Protein AF-A0A8S3DFH3-F1 (afdb_monomer)

Mean predicted aligned error: 3.7 Å

pLDDT: mean 92.79, std 4.84, range [66.94, 97.25]

Foldseek 3Di:
DVVVVVVCVVCVVVLVLLVQLVQQDPVVLWTQDPVRDTDHLVCCCPPNVPPCSNVSSVVSVVVVVVVDDPVRSVVSD

Radius of gyration: 13.6 Å; Cα contacts (8 Å, |Δi|>4): 65; chains: 1; bounding box: 26×33×36 Å

Solvent-accessible surface area (backbone atoms only — not comparable to full-atom values): 4450 Å² total; per-residue (Å²): 111,71,66,59,56,52,51,44,71,69,46,48,63,58,40,52,50,52,60,41,30,75,34,45,41,83,92,79,60,32,32,44,45,100,87,67,52,74,41,41,54,66,51,27,31,75,77,64,57,34,88,50,15,56,61,52,46,52,46,22,64,56,54,54,74,66,69,67,50,73,70,60,50,57,77,76,94

Sequence (77 aa):
IQERAHLLKLGVHGVALLRLAFRYEPEDDKLYLSNGTSVDEHTLRTQGFGCYGHTFFQFCRIFNRLELTVEEFVLLC

Nearest PDB structures (foldseek):
  6eu9-assembly1_C  TM=9.269E-01  e=4.371E-04  Platynereis dumerilii
  6eu9-assembly2_D-3  TM=9.261E-01  e=6.022E-04  Platynereis dumerilii
  2nxx-assembly4_H  TM=8.668E-01  e=6.447E-03  Tribolium castaneum
  4ozt-assembly1_E  TM=8.717E-01  e=7.329E-03  Pediculus humanus corporis
  2v7c-assembly2_B  TM=7.588E-01  e=3.861E-03  Homo sapiens

Secondary structure (DSSP, 8-state):
-HHHHHHHHHHHHHHHHHHHHTTEETTTTEEEPTTS-EE-HHHIIIIISGGGHHHHHHHHHHHHTT---HHHHHHT-

InterPro domains:
  IPR000536 Nuclear hormone receptor, ligand-binding domain [PS51843] (1-77)
  IPR035500 Nuclear hormone receptor-like domain superfamily [G3DSA:1.10.565.10] (1-77)
  IPR035500 Nuclear hormone receptor-like domain superfamily [SSF48508] (3-77)

Structure (mmCIF, N/CA/C/O backbone):
data_AF-A0A8S3DFH3-F1
#
_entry.id   AF-A0A8S3DFH3-F1
#
loop_
_atom_site.group_PDB
_atom_site.id
_atom_site.type_symbol
_atom_site.label_atom_id
_atom_site.label_alt_id
_atom_site.label_comp_id
_atom_site.label_asym_id
_atom_site.label_entity_id
_atom_site.label_seq_id
_atom_site.pdbx_PDB_ins_code
_atom_site.Cartn_x
_atom_site.Cartn_y
_atom_site.Cartn_z
_atom_site.occupancy
_atom_site.B_iso_or_equiv
_atom_site.auth_seq_id
_atom_site.auth_comp_id
_atom_site.auth_asym_id
_atom_site.auth_atom_id
_atom_site.pdbx_PDB_model_num
ATOM 1 N N . ILE A 1 1 ? 12.073 12.089 -23.526 1.00 66.94 1 ILE A N 1
ATOM 2 C CA . ILE A 1 1 ? 11.337 10.804 -23.341 1.00 66.94 1 ILE A CA 1
ATOM 3 C C . ILE A 1 1 ? 12.188 9.788 -22.572 1.00 66.94 1 ILE A C 1
ATOM 5 O O . ILE A 1 1 ? 11.708 9.255 -21.580 1.00 66.94 1 ILE A O 1
ATOM 9 N N . GLN A 1 2 ? 13.452 9.578 -22.955 1.00 79.31 2 GLN A N 1
ATOM 10 C CA . GLN A 1 2 ? 14.363 8.614 -22.318 1.00 79.31 2 GLN A CA 1
ATOM 11 C C . GLN A 1 2 ? 14.660 8.911 -20.831 1.00 79.31 2 GLN A C 1
ATOM 13 O O . GLN A 1 2 ? 14.597 8.003 -20.008 1.00 79.31 2 GLN A O 1
ATOM 18 N N . GLU A 1 3 ? 14.861 10.180 -20.461 1.00 85.06 3 GLU A N 1
ATOM 19 C CA . GLU A 1 3 ? 15.075 10.592 -19.059 1.00 85.06 3 GLU A CA 1
ATOM 20 C C . GLU A 1 3 ? 13.854 10.338 -18.162 1.00 85.06 3 GLU A C 1
ATOM 22 O O . GLU A 1 3 ? 13.990 9.822 -17.059 1.00 85.06 3 GLU A O 1
ATOM 27 N N . ARG A 1 4 ? 12.638 10.616 -18.651 1.00 84.88 4 ARG A N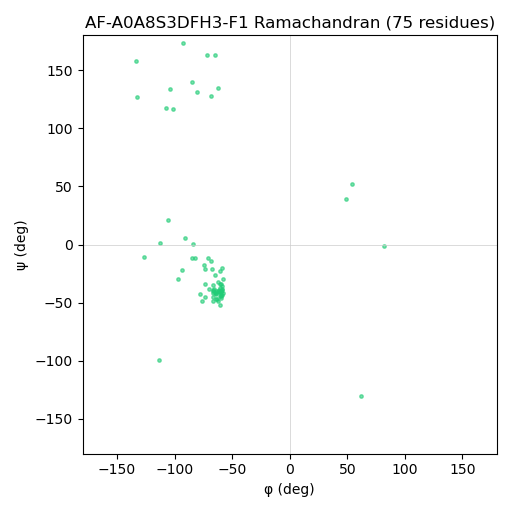 1
ATOM 28 C CA . ARG A 1 4 ? 11.395 10.371 -17.894 1.00 84.88 4 ARG A CA 1
ATOM 29 C C . ARG A 1 4 ? 11.174 8.882 -17.629 1.00 84.88 4 ARG A C 1
ATOM 31 O O . ARG A 1 4 ? 10.777 8.503 -16.535 1.00 84.88 4 ARG A O 1
ATOM 38 N N . ALA A 1 5 ? 11.469 8.036 -18.617 1.00 86.44 5 ALA A N 1
ATOM 39 C CA . ALA A 1 5 ? 11.408 6.587 -18.452 1.00 86.44 5 ALA A CA 1
ATOM 40 C C . ALA A 1 5 ? 12.468 6.075 -17.461 1.00 86.44 5 ALA A C 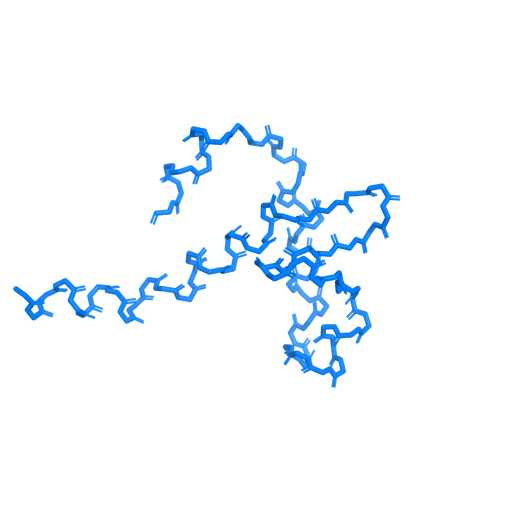1
ATOM 42 O O . ALA A 1 5 ? 12.209 5.133 -16.715 1.00 86.44 5 ALA A O 1
ATOM 43 N N . HIS A 1 6 ? 13.651 6.696 -17.439 1.00 87.25 6 HIS A N 1
ATOM 44 C CA . HIS A 1 6 ? 14.703 6.374 -16.480 1.00 87.25 6 HIS A CA 1
ATOM 45 C C . HIS A 1 6 ? 14.303 6.748 -15.046 1.00 87.25 6 HIS A C 1
AT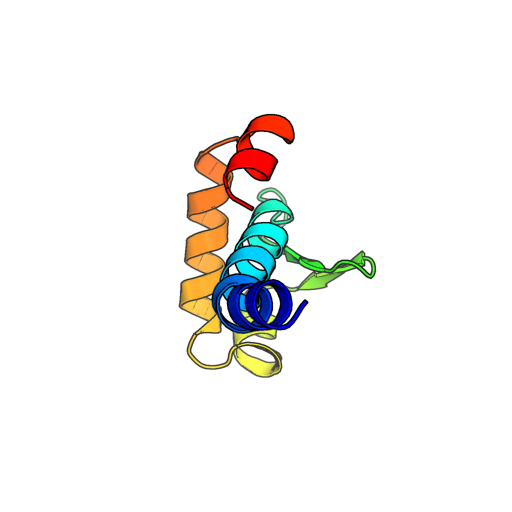OM 47 O O . HIS A 1 6 ? 14.367 5.898 -14.162 1.00 87.25 6 HIS A O 1
ATOM 53 N N . LEU A 1 7 ? 13.794 7.965 -14.834 1.00 86.00 7 LEU A N 1
ATOM 54 C CA . LEU A 1 7 ? 13.291 8.414 -13.532 1.00 86.00 7 LEU A CA 1
ATOM 55 C C . LEU A 1 7 ? 12.149 7.532 -13.022 1.00 86.00 7 LEU A C 1
ATOM 57 O O . LEU A 1 7 ? 12.141 7.155 -11.853 1.00 86.00 7 LEU A O 1
ATOM 61 N N . LEU A 1 8 ? 11.228 7.132 -13.904 1.00 87.62 8 LEU A N 1
ATOM 62 C CA . LEU A 1 8 ? 10.136 6.236 -13.531 1.00 87.62 8 LEU A CA 1
ATOM 63 C C . LEU A 1 8 ? 10.664 4.895 -13.010 1.00 87.62 8 LEU A C 1
ATOM 65 O O . LEU A 1 8 ? 10.206 4.429 -11.975 1.00 87.62 8 LEU A O 1
ATOM 69 N N . LYS A 1 9 ? 11.660 4.291 -13.668 1.00 87.69 9 LYS A N 1
ATOM 70 C CA . LYS A 1 9 ? 12.251 3.022 -13.206 1.00 87.69 9 LYS A CA 1
ATOM 71 C C . LYS A 1 9 ? 12.880 3.130 -11.817 1.00 87.69 9 LYS A C 1
ATOM 73 O O . LYS A 1 9 ? 12.831 2.162 -11.067 1.00 87.69 9 LYS A O 1
ATOM 78 N N . LEU A 1 10 ? 13.457 4.283 -11.486 1.00 86.88 10 LEU A N 1
ATOM 79 C CA . LEU A 1 10 ? 14.089 4.514 -10.188 1.00 86.88 10 LEU A CA 1
ATOM 80 C C . LEU A 1 10 ? 13.057 4.798 -9.085 1.00 86.88 10 LEU A C 1
ATOM 82 O O . LEU A 1 10 ? 13.176 4.262 -7.988 1.00 86.88 10 LEU A O 1
ATOM 86 N N . GLY A 1 11 ? 12.040 5.618 -9.370 1.00 86.88 11 GLY A N 1
ATOM 87 C CA . GLY A 1 11 ? 11.093 6.113 -8.363 1.00 86.88 11 GLY A CA 1
ATOM 88 C C . GLY A 1 11 ? 9.811 5.294 -8.192 1.00 86.88 11 GLY A C 1
ATOM 89 O O . GLY A 1 11 ? 9.189 5.354 -7.132 1.00 86.88 11 GLY A O 1
ATOM 90 N N . VAL A 1 12 ? 9.402 4.504 -9.195 1.00 90.94 12 VAL A N 1
ATOM 91 C CA . VAL A 1 12 ? 8.071 3.862 -9.211 1.00 90.94 12 VAL A CA 1
ATOM 92 C C . VAL A 1 12 ? 7.833 2.944 -8.016 1.00 90.94 12 VAL A C 1
ATOM 94 O O . VAL A 1 12 ? 6.720 2.901 -7.499 1.00 90.94 12 VAL A O 1
ATOM 97 N N . HIS A 1 13 ? 8.867 2.245 -7.541 1.00 88.88 13 HIS A N 1
ATOM 98 C CA . HIS A 1 13 ? 8.743 1.359 -6.386 1.00 88.88 13 HIS A CA 1
ATOM 99 C C . HIS A 1 13 ? 8.455 2.138 -5.099 1.00 88.88 13 HIS A C 1
ATOM 101 O O . HIS A 1 13 ? 7.546 1.764 -4.364 1.00 88.88 13 HIS A O 1
ATOM 107 N N . GLY A 1 14 ? 9.163 3.246 -4.855 1.00 91.06 14 GLY A N 1
ATOM 108 C CA . GLY A 1 14 ? 8.930 4.092 -3.682 1.00 91.06 14 GLY A CA 1
ATOM 109 C C . GLY A 1 14 ? 7.527 4.697 -3.687 1.00 91.06 14 GLY A C 1
ATOM 110 O O . GLY A 1 14 ? 6.784 4.549 -2.720 1.00 91.06 14 GLY A O 1
ATOM 111 N N . VAL A 1 15 ? 7.121 5.273 -4.822 1.00 93.31 15 VAL A N 1
ATOM 112 C CA . VAL A 1 15 ? 5.777 5.849 -4.992 1.00 93.31 15 VAL A CA 1
ATOM 113 C C . VAL A 1 15 ? 4.685 4.786 -4.829 1.00 93.31 15 VAL A C 1
ATOM 115 O O . VAL A 1 15 ? 3.651 5.043 -4.216 1.00 93.31 15 VAL A O 1
ATOM 118 N N . ALA A 1 16 ? 4.896 3.567 -5.335 1.00 92.00 16 ALA A N 1
ATOM 119 C CA . ALA A 1 16 ? 3.941 2.473 -5.166 1.00 92.00 16 ALA A CA 1
ATOM 120 C C . ALA A 1 16 ? 3.774 2.067 -3.693 1.00 92.00 16 ALA A C 1
ATOM 122 O O . ALA A 1 16 ? 2.645 1.853 -3.253 1.00 92.00 16 ALA A O 1
ATOM 123 N N . LEU A 1 17 ? 4.868 2.000 -2.928 1.00 93.50 17 LEU A N 1
ATOM 124 C CA . LEU A 1 17 ? 4.828 1.683 -1.498 1.00 93.50 17 LEU A CA 1
ATOM 125 C C . LEU A 1 17 ? 4.142 2.782 -0.686 1.00 93.50 17 LEU A C 1
ATOM 127 O O . LEU A 1 17 ? 3.317 2.467 0.166 1.00 93.50 17 LEU A O 1
ATOM 131 N N . LEU A 1 18 ? 4.408 4.054 -0.993 1.00 95.38 18 LEU A N 1
ATOM 132 C CA . LEU A 1 18 ? 3.719 5.191 -0.373 1.00 95.38 18 LEU A CA 1
ATOM 133 C C . LEU A 1 18 ? 2.210 5.146 -0.644 1.00 95.38 18 LEU A C 1
ATOM 135 O O . L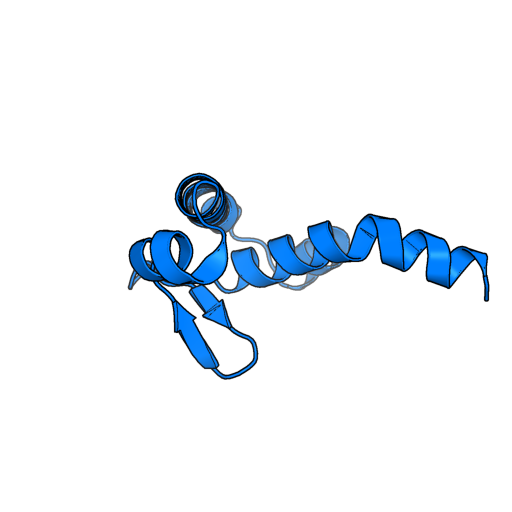EU A 1 18 ? 1.409 5.278 0.275 1.00 95.38 18 LEU A O 1
ATOM 139 N N . ARG A 1 19 ? 1.803 4.860 -1.888 1.00 94.31 19 ARG A N 1
ATOM 140 C CA . ARG A 1 19 ? 0.385 4.698 -2.264 1.00 94.31 19 ARG A CA 1
ATOM 141 C C . ARG A 1 19 ? -0.301 3.506 -1.619 1.00 94.31 19 ARG A C 1
ATOM 143 O O . ARG A 1 19 ? -1.527 3.500 -1.541 1.00 94.31 19 ARG A O 1
ATOM 150 N N . LEU A 1 20 ? 0.444 2.466 -1.262 1.00 94.06 20 LEU A N 1
ATOM 151 C CA . LEU A 1 20 ? -0.091 1.355 -0.483 1.00 94.06 20 LEU A CA 1
ATOM 152 C C . LEU A 1 20 ? -0.242 1.774 0.979 1.00 94.06 20 LEU A C 1
ATOM 154 O O . LEU A 1 20 ? -1.326 1.629 1.522 1.00 94.06 20 LEU A O 1
ATOM 158 N N . ALA A 1 21 ? 0.791 2.372 1.575 1.00 96.06 21 ALA A N 1
ATOM 159 C CA . ALA A 1 21 ? 0.760 2.830 2.962 1.00 96.06 21 ALA A CA 1
ATOM 160 C C . ALA A 1 21 ? -0.334 3.875 3.237 1.00 96.06 21 ALA A C 1
ATOM 162 O O . ALA A 1 21 ? -0.937 3.841 4.300 1.00 96.06 21 ALA A O 1
ATOM 163 N N . PHE A 1 22 ? -0.644 4.748 2.274 1.00 96.12 22 PHE A N 1
ATOM 164 C CA . PHE A 1 22 ? -1.752 5.710 2.373 1.00 96.12 22 PHE A CA 1
ATOM 165 C C . PHE A 1 22 ? -3.148 5.056 2.354 1.00 96.12 22 PHE A C 1
ATOM 167 O O . PHE A 1 22 ? -4.134 5.702 2.676 1.00 96.12 22 PHE A O 1
ATOM 174 N N . ARG A 1 23 ? -3.251 3.781 1.961 1.00 95.50 23 ARG A N 1
ATOM 175 C CA . ARG A 1 23 ? -4.497 2.989 1.943 1.00 95.50 23 ARG A CA 1
ATOM 176 C C . ARG A 1 23 ? -4.555 1.960 3.072 1.00 95.50 23 ARG A C 1
ATOM 178 O O . ARG A 1 23 ? -5.231 0.936 2.955 1.00 95.50 23 ARG A O 1
ATOM 185 N N . TYR A 1 24 ? -3.764 2.183 4.114 1.00 97.25 24 TYR A N 1
ATOM 186 C CA . TYR A 1 24 ? -3.826 1.413 5.342 1.00 97.25 24 TYR A CA 1
ATOM 187 C C . TYR A 1 24 ? -4.974 1.928 6.206 1.00 97.25 24 TYR A C 1
ATOM 189 O O . TYR A 1 24 ? -5.055 3.126 6.451 1.00 97.25 24 TYR A O 1
ATOM 197 N N . GLU A 1 25 ? -5.806 1.017 6.698 1.00 96.94 25 GLU A N 1
ATOM 198 C CA . GLU A 1 25 ? -6.904 1.326 7.604 1.00 96.94 25 GLU A CA 1
ATOM 199 C C . GLU A 1 25 ? -6.564 0.842 9.022 1.00 96.94 25 GLU A C 1
ATOM 201 O O . GLU A 1 25 ? -6.365 -0.358 9.249 1.00 96.94 25 GLU A O 1
ATOM 206 N N . PRO A 1 26 ? -6.460 1.755 10.006 1.00 96.00 26 PRO A N 1
ATOM 207 C CA . PRO A 1 26 ? -6.084 1.399 11.370 1.00 96.00 26 PRO A CA 1
ATOM 208 C C . PRO A 1 26 ? -7.190 0.675 12.146 1.00 96.00 26 PRO A C 1
ATOM 210 O O . PRO A 1 26 ? -6.877 0.022 13.138 1.00 96.00 26 PRO A O 1
ATOM 213 N N . GLU A 1 27 ? -8.458 0.796 11.736 1.00 96.31 27 GLU A N 1
ATOM 214 C CA . GLU A 1 27 ? -9.596 0.204 12.456 1.00 96.31 27 GLU A CA 1
ATOM 215 C C . GLU A 1 27 ? -9.619 -1.324 12.365 1.00 96.31 27 GLU A C 1
ATOM 217 O O . GLU A 1 27 ? -9.941 -2.001 13.343 1.00 96.31 27 GLU A O 1
ATOM 222 N N . ASP A 1 28 ? -9.260 -1.869 11.202 1.00 96.50 28 ASP A N 1
ATOM 223 C CA . ASP A 1 28 ? -9.223 -3.307 10.947 1.00 96.50 28 ASP A CA 1
ATOM 224 C C . ASP A 1 28 ? -7.804 -3.857 10.730 1.00 96.50 28 ASP A C 1
ATOM 226 O O . ASP A 1 28 ? -7.656 -5.066 10.539 1.00 96.50 28 ASP A O 1
ATOM 230 N N . ASP A 1 29 ? -6.780 -2.997 10.829 1.00 96.88 29 ASP A N 1
ATOM 231 C CA . ASP A 1 29 ? -5.355 -3.310 10.654 1.00 96.88 29 ASP A CA 1
ATOM 232 C C . ASP A 1 29 ? -5.095 -3.994 9.301 1.00 96.88 29 ASP A C 1
ATOM 234 O O . ASP A 1 29 ? -4.495 -5.071 9.226 1.00 96.88 29 ASP A O 1
ATOM 238 N N . LYS A 1 30 ? -5.580 -3.378 8.210 1.00 97.12 30 LYS A N 1
ATOM 239 C CA . LYS A 1 30 ? -5.457 -3.893 6.833 1.00 97.12 30 LYS A CA 1
ATOM 240 C C . LYS A 1 30 ? -5.007 -2.846 5.825 1.00 97.12 30 LYS A C 1
ATOM 242 O O . LYS A 1 30 ? -5.186 -1.648 5.988 1.00 97.12 30 LYS A O 1
ATOM 247 N N . LEU A 1 31 ? -4.446 -3.334 4.722 1.00 95.62 31 LEU A N 1
ATOM 248 C CA . LEU A 1 31 ? -4.131 -2.559 3.526 1.00 95.62 31 LEU A CA 1
ATOM 249 C C . LEU A 1 31 ? -5.144 -2.838 2.421 1.00 95.62 31 LEU A C 1
ATOM 251 O O . LEU A 1 31 ? -5.392 -3.998 2.093 1.00 95.62 31 LEU A O 1
ATOM 255 N N . TYR A 1 32 ? -5.649 -1.791 1.777 1.00 95.06 32 TYR A N 1
ATOM 256 C CA . TYR A 1 32 ? -6.554 -1.923 0.639 1.00 95.06 32 TYR A CA 1
ATOM 257 C C . TYR A 1 32 ? -5.816 -1.694 -0.684 1.00 95.06 32 TYR A C 1
ATOM 259 O O . TYR A 1 32 ? -5.285 -0.620 -0.977 1.00 95.06 32 TYR A O 1
ATOM 267 N N . LEU A 1 33 ? -5.774 -2.734 -1.516 1.00 92.25 33 LEU A N 1
ATOM 268 C CA . LEU A 1 33 ? -5.195 -2.669 -2.855 1.00 92.25 33 LEU A CA 1
ATOM 269 C C . LEU A 1 33 ? -6.095 -1.862 -3.805 1.00 92.25 33 LEU A C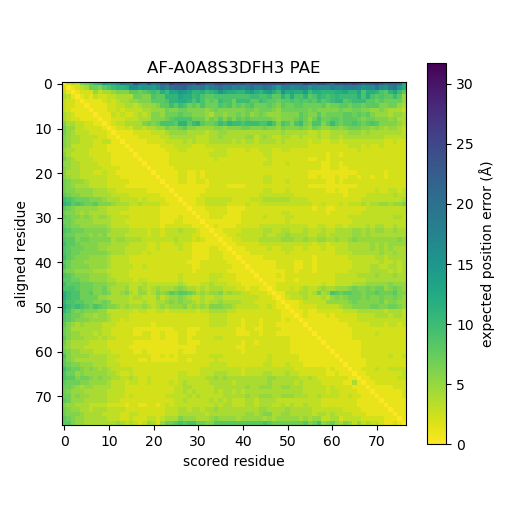 1
ATOM 271 O O . LEU A 1 33 ? -7.286 -1.677 -3.570 1.00 92.25 33 LEU A O 1
ATOM 275 N N . SER A 1 34 ? -5.548 -1.418 -4.943 1.00 89.81 34 SER A N 1
ATOM 276 C CA . SER A 1 34 ? -6.302 -0.628 -5.938 1.00 89.81 34 SER A CA 1
ATOM 277 C C . SER A 1 34 ? -7.541 -1.331 -6.508 1.00 89.81 34 SER A C 1
ATOM 279 O O . SER A 1 34 ? -8.408 -0.665 -7.059 1.00 89.81 34 SER A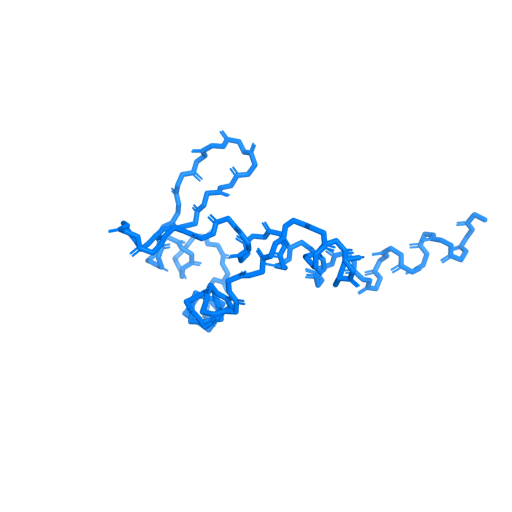 O 1
ATOM 281 N N . ASN A 1 35 ? -7.613 -2.658 -6.413 1.00 91.75 35 ASN A N 1
ATOM 282 C CA . ASN A 1 35 ? -8.763 -3.459 -6.835 1.00 91.75 35 ASN A CA 1
ATOM 283 C C . ASN A 1 35 ? -9.790 -3.687 -5.703 1.00 91.75 35 ASN A C 1
ATOM 285 O O . ASN A 1 35 ? -10.715 -4.473 -5.884 1.00 91.75 35 ASN A O 1
ATOM 289 N N . GLY A 1 36 ? -9.610 -3.060 -4.536 1.00 91.56 36 GLY A N 1
ATOM 290 C CA . GLY A 1 36 ? -10.472 -3.217 -3.364 1.00 91.56 36 GLY A CA 1
ATOM 291 C C . GLY A 1 36 ? -10.179 -4.455 -2.511 1.00 91.56 36 GLY A C 1
ATOM 292 O O . GLY A 1 36 ? -10.835 -4.654 -1.494 1.00 91.56 36 GLY A O 1
ATOM 293 N N . THR A 1 37 ? -9.206 -5.296 -2.879 1.00 94.56 37 THR A N 1
ATOM 294 C CA . THR A 1 37 ? -8.799 -6.434 -2.043 1.00 94.56 37 THR A CA 1
ATOM 295 C C . THR A 1 37 ? -8.110 -5.938 -0.773 1.00 94.56 37 THR A C 1
ATOM 297 O O . THR A 1 37 ? -7.144 -5.181 -0.855 1.00 94.56 37 THR A O 1
ATOM 300 N N . SER A 1 38 ? -8.576 -6.400 0.389 1.00 95.38 38 SER A N 1
ATOM 301 C CA . SER A 1 38 ? -7.928 -6.146 1.677 1.00 95.38 38 SER A CA 1
ATOM 302 C C . SER A 1 38 ? -6.823 -7.168 1.946 1.00 95.38 38 SER A C 1
ATOM 304 O O . SER A 1 38 ? -7.018 -8.360 1.701 1.00 95.38 38 SER A O 1
ATOM 306 N N . VAL A 1 39 ? -5.705 -6.725 2.506 1.00 95.19 39 VAL A N 1
ATOM 307 C CA . VAL A 1 39 ? -4.534 -7.553 2.798 1.00 95.19 39 VAL A CA 1
ATOM 308 C C . VAL A 1 39 ? -4.062 -7.272 4.219 1.00 95.19 39 VAL A C 1
ATOM 310 O O . VAL A 1 39 ? -3.818 -6.122 4.577 1.00 95.19 39 VAL A O 1
ATOM 313 N N . ASP A 1 40 ? -3.921 -8.323 5.020 1.00 95.94 40 ASP A N 1
ATOM 314 C CA . ASP A 1 40 ? -3.346 -8.247 6.363 1.00 95.94 40 ASP A CA 1
ATOM 315 C C . ASP A 1 40 ? -1.831 -8.525 6.355 1.00 95.94 40 ASP A C 1
ATOM 317 O O . ASP A 1 40 ? -1.229 -8.912 5.343 1.00 95.94 40 ASP A O 1
ATOM 321 N N . GLU A 1 41 ? -1.192 -8.340 7.512 1.00 95.69 41 GLU A N 1
ATOM 322 C CA . GLU A 1 41 ? 0.243 -8.578 7.671 1.00 95.69 41 GLU A CA 1
ATOM 323 C C . GLU A 1 41 ? 0.634 -10.028 7.326 1.00 95.69 41 GLU A C 1
ATOM 325 O O . GLU A 1 41 ? 1.681 -10.273 6.718 1.00 95.69 41 GLU A O 1
ATOM 330 N N . HIS A 1 42 ? -0.204 -11.005 7.688 1.00 95.75 42 HIS A N 1
ATOM 331 C CA . HIS A 1 42 ? 0.064 -12.418 7.427 1.00 95.75 42 HIS A CA 1
ATOM 332 C C . HIS A 1 42 ? 0.116 -12.711 5.925 1.00 95.75 42 HIS A C 1
ATOM 334 O O . HIS A 1 42 ? 1.061 -13.343 5.442 1.00 95.75 42 HIS A O 1
ATOM 340 N N . THR A 1 43 ? -0.857 -12.207 5.175 1.00 95.25 43 THR A N 1
ATOM 341 C CA . THR A 1 43 ? -0.951 -12.353 3.722 1.00 95.25 43 THR A CA 1
ATOM 342 C C . THR A 1 43 ? 0.227 -11.662 3.042 1.00 95.25 43 THR A C 1
ATOM 344 O O . THR A 1 43 ? 0.874 -12.248 2.174 1.00 95.25 43 THR A O 1
ATOM 347 N N . LEU A 1 44 ? 0.608 -10.463 3.494 1.00 93.19 44 LEU A N 1
ATOM 348 C CA . LEU A 1 44 ? 1.804 -9.777 2.996 1.00 93.19 44 LEU A CA 1
ATOM 349 C C . LEU A 1 44 ? 3.088 -10.571 3.222 1.00 93.19 44 LEU A C 1
ATOM 351 O O . LEU A 1 44 ? 3.940 -10.612 2.335 1.00 93.19 44 LEU A O 1
ATOM 355 N N . ARG A 1 45 ? 3.230 -11.218 4.379 1.00 95.25 45 ARG A N 1
ATOM 356 C CA . ARG A 1 45 ? 4.411 -12.024 4.712 1.00 95.25 45 ARG A CA 1
ATOM 357 C C . ARG A 1 45 ? 4.477 -13.349 3.963 1.00 95.25 45 ARG A C 1
ATOM 359 O O . ARG A 1 45 ? 5.571 -13.820 3.676 1.00 95.25 45 ARG A O 1
ATOM 366 N N . THR A 1 46 ? 3.335 -13.967 3.686 1.00 95.44 46 THR A N 1
ATOM 367 C CA . THR A 1 46 ?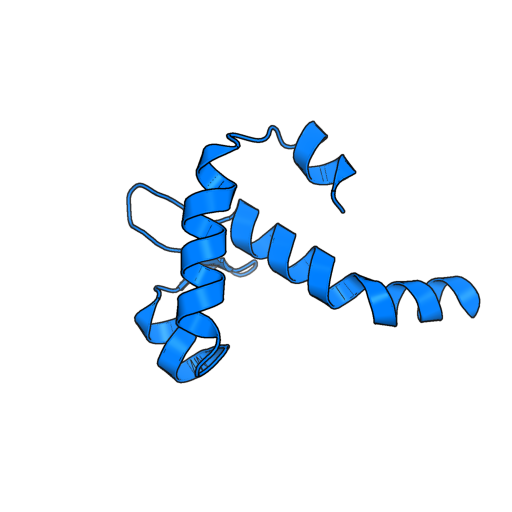 3.276 -15.323 3.116 1.00 95.44 46 THR A CA 1
ATOM 368 C C . THR A 1 46 ? 3.095 -15.341 1.602 1.00 95.44 46 THR A C 1
ATOM 370 O O . THR A 1 46 ? 3.584 -16.262 0.955 1.00 95.44 46 THR A O 1
ATOM 373 N N . GLN A 1 47 ? 2.433 -14.333 1.032 1.00 92.75 47 GLN A N 1
ATOM 374 C CA . GLN A 1 47 ? 2.034 -14.308 -0.382 1.00 92.75 47 GLN A CA 1
ATOM 375 C C . GLN A 1 47 ? 2.502 -13.055 -1.137 1.00 92.75 47 GLN A C 1
ATOM 377 O O . GLN A 1 47 ? 2.398 -13.011 -2.359 1.00 92.75 47 GLN A O 1
ATOM 382 N N . GLY A 1 48 ? 3.010 -12.037 -0.434 1.00 89.06 48 GLY A N 1
ATOM 383 C CA . GLY A 1 48 ? 3.445 -10.773 -1.031 1.00 89.06 48 GLY A CA 1
ATOM 384 C C . GLY A 1 48 ? 4.950 -10.538 -0.921 1.00 89.06 48 GLY A C 1
ATOM 385 O O . GLY A 1 48 ? 5.751 -11.038 -1.704 1.00 89.06 48 GLY A O 1
ATOM 386 N N . PHE A 1 49 ? 5.335 -9.734 0.065 1.00 89.50 49 PHE A N 1
ATOM 387 C CA . PHE A 1 49 ? 6.689 -9.212 0.262 1.00 89.50 49 PHE A CA 1
ATOM 388 C C . PHE A 1 49 ? 7.625 -10.179 1.002 1.00 89.50 49 PHE A C 1
ATOM 390 O O . PHE A 1 49 ? 8.785 -9.846 1.258 1.00 89.50 49 PHE A O 1
ATOM 397 N N . GLY A 1 50 ? 7.146 -11.366 1.380 1.00 92.00 50 GLY A N 1
ATOM 398 C CA . GLY A 1 50 ? 7.962 -12.358 2.072 1.00 92.00 50 GLY A CA 1
ATOM 399 C C . GLY A 1 50 ? 8.467 -11.838 3.421 1.00 92.00 50 GLY A C 1
ATOM 400 O O . GLY A 1 50 ? 7.718 -11.263 4.216 1.00 92.00 50 GLY A O 1
ATOM 401 N N . CYS A 1 51 ? 9.771 -11.984 3.668 1.00 90.25 51 CYS A N 1
ATOM 402 C CA . CYS A 1 51 ? 10.414 -11.516 4.900 1.00 90.25 51 CYS A CA 1
ATOM 403 C C . CYS A 1 51 ? 10.296 -9.997 5.125 1.00 90.25 51 CYS A C 1
ATOM 405 O O . CYS A 1 51 ? 10.328 -9.559 6.274 1.00 90.25 51 CYS A O 1
ATOM 407 N N . TYR A 1 52 ? 10.088 -9.203 4.070 1.00 93.00 52 TYR A N 1
ATOM 408 C CA . TYR A 1 52 ? 9.889 -7.754 4.176 1.00 93.00 52 TYR A CA 1
ATOM 409 C C . TYR A 1 52 ? 8.451 -7.360 4.524 1.00 93.00 52 TYR A C 1
ATOM 411 O O . TYR A 1 52 ? 8.211 -6.203 4.868 1.00 93.00 52 TYR A O 1
ATOM 419 N N . GLY A 1 53 ? 7.497 -8.298 4.467 1.00 94.94 53 GLY A N 1
ATOM 420 C CA . GLY A 1 53 ? 6.082 -8.020 4.721 1.00 94.94 53 GLY A CA 1
ATOM 421 C C . GLY A 1 53 ? 5.839 -7.416 6.102 1.00 94.94 53 GLY A C 1
ATOM 422 O O . GLY A 1 53 ? 5.119 -6.430 6.207 1.00 94.94 53 GLY A O 1
ATOM 423 N N . HIS A 1 54 ? 6.515 -7.931 7.137 1.00 94.75 54 HIS A N 1
ATOM 424 C CA . HIS A 1 54 ? 6.433 -7.371 8.489 1.00 94.75 54 HIS A CA 1
ATOM 425 C C . HIS A 1 54 ? 6.913 -5.914 8.523 1.00 94.75 54 HIS A C 1
ATOM 427 O O . HIS A 1 54 ? 6.192 -5.031 8.978 1.00 94.75 54 HIS A O 1
ATOM 433 N N . THR A 1 55 ? 8.108 -5.647 7.990 1.00 96.19 55 THR A N 1
ATOM 434 C CA . THR A 1 55 ? 8.710 -4.307 7.981 1.00 96.19 55 THR A CA 1
ATOM 435 C C . THR A 1 55 ? 7.842 -3.297 7.236 1.00 96.19 55 THR A C 1
ATOM 437 O O . THR A 1 55 ? 7.634 -2.188 7.723 1.00 96.19 55 THR A O 1
ATOM 440 N N . PHE A 1 56 ? 7.299 -3.675 6.077 1.00 96.19 56 PHE A N 1
ATOM 441 C CA . PHE A 1 56 ? 6.418 -2.793 5.317 1.00 96.19 56 PHE A CA 1
ATOM 442 C C . PHE A 1 56 ? 5.099 -2.520 6.051 1.00 96.19 56 PHE A C 1
ATOM 444 O O . PHE A 1 56 ? 4.634 -1.384 6.082 1.00 96.19 56 PHE A O 1
ATOM 451 N N . PHE A 1 57 ? 4.518 -3.525 6.704 1.00 96.75 57 PHE A N 1
ATOM 452 C CA . PHE A 1 57 ? 3.286 -3.327 7.465 1.00 96.75 57 PHE A CA 1
ATOM 453 C C . PHE A 1 57 ? 3.496 -2.419 8.685 1.00 96.75 57 PHE A C 1
ATOM 455 O O . PHE A 1 57 ? 2.687 -1.533 8.948 1.00 96.75 57 PHE A O 1
ATOM 462 N N . GLN A 1 58 ? 4.632 -2.555 9.382 1.00 96.62 58 GLN A N 1
ATOM 463 C CA . GLN A 1 58 ? 5.030 -1.615 10.438 1.00 96.62 58 GLN A CA 1
ATOM 464 C C . GLN A 1 58 ? 5.191 -0.190 9.903 1.00 96.62 58 GLN A C 1
ATOM 466 O O . GLN A 1 58 ? 4.744 0.761 10.543 1.00 96.62 58 GLN A O 1
ATOM 471 N N . PHE A 1 59 ? 5.783 -0.037 8.715 1.00 96.81 59 PHE A 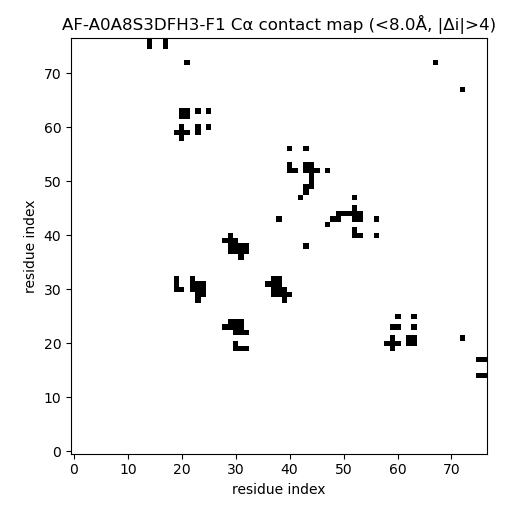N 1
ATOM 472 C CA . PHE A 1 59 ? 5.856 1.260 8.051 1.00 96.81 59 PHE A CA 1
ATOM 473 C C . PHE A 1 59 ? 4.460 1.845 7.810 1.00 96.81 59 PHE A C 1
ATOM 475 O O . PHE A 1 59 ? 4.258 3.008 8.130 1.00 96.81 59 PHE A O 1
ATOM 482 N N . CYS A 1 60 ? 3.486 1.057 7.348 1.00 97.06 60 CYS A N 1
ATOM 483 C CA . CYS A 1 60 ? 2.110 1.526 7.139 1.00 97.06 60 CYS A CA 1
ATOM 484 C C . CYS A 1 60 ? 1.467 2.034 8.439 1.00 97.06 60 CYS A C 1
ATOM 486 O O . CYS A 1 60 ? 0.936 3.142 8.475 1.00 97.06 60 CYS A O 1
ATOM 488 N N . ARG A 1 61 ? 1.613 1.280 9.538 1.00 96.88 61 ARG A N 1
ATOM 489 C CA . ARG A 1 61 ? 1.125 1.679 10.870 1.00 96.88 61 ARG A CA 1
ATOM 490 C C . ARG A 1 61 ? 1.739 2.994 11.358 1.00 96.88 61 ARG A C 1
ATOM 492 O O . ARG A 1 61 ? 1.054 3.790 11.994 1.00 96.88 61 ARG A O 1
ATOM 499 N N . ILE A 1 62 ? 3.030 3.216 11.101 1.00 96.75 62 ILE A N 1
ATOM 500 C CA . ILE A 1 62 ? 3.732 4.459 11.463 1.00 96.75 62 ILE A CA 1
ATOM 501 C C . ILE A 1 62 ? 3.305 5.602 10.541 1.00 96.75 62 ILE A C 1
ATOM 503 O O . ILE A 1 62 ? 3.014 6.692 11.023 1.00 96.75 62 ILE A O 1
ATOM 507 N N . PHE A 1 63 ? 3.246 5.346 9.237 1.00 97.00 63 PHE A N 1
ATOM 508 C CA . PHE A 1 63 ? 2.891 6.320 8.212 1.00 97.00 63 PHE A CA 1
ATOM 509 C C . PHE A 1 63 ? 1.486 6.883 8.430 1.00 97.00 63 PHE A C 1
ATOM 511 O O . PHE A 1 63 ? 1.298 8.089 8.338 1.00 97.00 63 PHE A O 1
ATOM 518 N N . ASN A 1 64 ? 0.528 6.043 8.828 1.00 96.19 64 ASN A N 1
ATOM 519 C CA . ASN A 1 64 ? -0.831 6.475 9.151 1.00 96.19 64 ASN A CA 1
ATOM 520 C C . ASN A 1 64 ? -0.888 7.530 10.270 1.00 96.19 64 ASN A C 1
ATOM 522 O O . ASN A 1 64 ? -1.762 8.387 10.267 1.00 96.19 64 ASN A O 1
ATOM 526 N N . ARG A 1 65 ? 0.067 7.517 11.211 1.00 96.19 65 ARG A N 1
ATOM 527 C CA . ARG A 1 65 ? 0.133 8.501 12.311 1.00 96.19 65 ARG A CA 1
ATOM 528 C C . ARG A 1 65 ? 0.530 9.900 11.852 1.00 96.19 65 ARG A C 1
ATOM 530 O O . ARG A 1 65 ? 0.483 10.824 12.653 1.00 96.19 65 ARG A O 1
ATOM 537 N N . LEU A 1 66 ? 0.988 10.040 10.609 1.00 94.62 66 LEU A N 1
ATOM 538 C CA . LEU A 1 66 ? 1.253 11.345 10.017 1.00 94.62 66 LEU A CA 1
ATOM 539 C C . LEU A 1 66 ? -0.045 12.071 9.650 1.00 94.62 66 LEU A C 1
ATOM 541 O O . LEU A 1 66 ? 0.017 13.275 9.443 1.00 94.62 66 LEU A O 1
ATOM 545 N N . GLU A 1 67 ? -1.175 11.350 9.562 1.00 94.00 67 GLU A N 1
ATOM 546 C CA . GLU A 1 67 ? -2.505 11.903 9.259 1.00 94.00 67 GLU A CA 1
ATOM 547 C C . GLU A 1 67 ? -2.491 12.838 8.037 1.00 94.00 67 GLU A C 1
ATOM 549 O O . GLU A 1 67 ? -3.133 13.885 8.018 1.00 94.00 67 GLU A O 1
ATOM 554 N N . LEU A 1 68 ? -1.715 12.454 7.015 1.00 94.25 68 LEU A N 1
ATOM 555 C CA . LEU A 1 68 ? -1.501 13.282 5.834 1.00 94.25 68 LEU A CA 1
ATOM 556 C C . LEU A 1 68 ? -2.814 13.510 5.091 1.00 94.25 68 LEU A C 1
ATOM 558 O O . LEU A 1 68 ? -3.551 12.572 4.776 1.00 94.25 68 LEU A O 1
ATOM 562 N N . THR A 1 69 ? -3.043 14.758 4.712 1.00 95.50 69 THR A N 1
ATOM 563 C CA . THR A 1 69 ? -4.040 15.099 3.699 1.00 95.50 69 THR A CA 1
ATOM 564 C C . THR A 1 69 ? -3.650 14.522 2.336 1.00 95.50 69 THR A C 1
ATOM 566 O O . THR A 1 69 ? 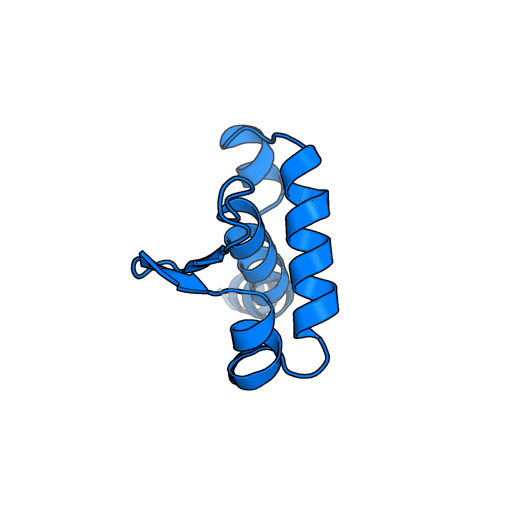-2.496 14.157 2.081 1.00 95.50 69 THR A O 1
ATOM 569 N N . VAL A 1 70 ? -4.614 14.454 1.414 1.00 93.75 70 VAL A N 1
ATOM 570 C CA . VAL A 1 70 ? -4.347 14.006 0.038 1.00 93.75 70 VAL A CA 1
ATOM 571 C C . VAL A 1 70 ? -3.334 14.935 -0.637 1.00 93.75 70 VAL A C 1
ATOM 573 O O . VAL A 1 70 ? -2.457 14.470 -1.363 1.00 93.75 70 VAL A O 1
ATOM 576 N N . GLU A 1 71 ? -3.414 16.236 -0.374 1.00 96.00 71 GLU A N 1
ATOM 577 C CA . GLU A 1 71 ? -2.509 17.253 -0.898 1.00 96.00 71 GLU A CA 1
ATOM 578 C C . GLU A 1 71 ? -1.068 17.040 -0.416 1.00 96.00 71 GLU A C 1
ATOM 580 O O . GLU A 1 71 ? -0.141 17.041 -1.228 1.00 96.00 71 GLU A O 1
ATOM 585 N N . GLU A 1 72 ? -0.869 16.801 0.882 1.00 95.25 72 GLU A N 1
ATOM 586 C CA . GLU A 1 72 ? 0.454 16.517 1.451 1.00 95.25 72 GLU A CA 1
ATOM 587 C C . GLU A 1 72 ? 1.013 15.188 0.942 1.00 95.25 72 GLU A C 1
ATOM 589 O O . GLU A 1 72 ? 2.200 15.086 0.630 1.00 95.25 72 GLU A O 1
ATOM 594 N N . PHE A 1 73 ? 0.157 14.177 0.788 1.00 94.19 73 PHE A N 1
ATOM 595 C CA . PHE A 1 73 ? 0.543 12.892 0.221 1.00 94.19 73 PHE A CA 1
ATOM 596 C C . PHE A 1 73 ? 1.030 13.013 -1.231 1.00 94.19 73 PHE A C 1
ATOM 598 O O . PHE A 1 73 ? 2.019 12.380 -1.611 1.00 94.19 73 PHE A O 1
ATOM 605 N N . VAL A 1 74 ? 0.373 13.845 -2.046 1.00 92.62 74 VAL A N 1
ATOM 606 C CA . VAL A 1 74 ? 0.773 14.083 -3.442 1.00 92.62 74 VAL A CA 1
ATOM 607 C C . VAL A 1 74 ? 2.164 14.710 -3.531 1.00 92.62 74 VAL A C 1
ATOM 609 O O . VAL A 1 74 ? 2.895 14.381 -4.457 1.00 92.62 74 VAL A O 1
ATOM 612 N N . LEU A 1 75 ? 2.576 15.542 -2.568 1.00 93.25 75 LEU A N 1
ATOM 613 C CA . LEU A 1 75 ? 3.925 16.127 -2.541 1.00 93.25 75 LEU A CA 1
ATOM 614 C C . LEU A 1 75 ? 5.038 15.095 -2.293 1.00 93.25 75 LEU A C 1
ATOM 616 O O . LEU A 1 75 ? 6.194 15.357 -2.621 1.00 93.25 75 LEU A O 1
ATOM 620 N N . LEU A 1 76 ? 4.706 13.934 -1.722 1.00 87.25 76 LEU A N 1
ATOM 621 C CA . LEU A 1 76 ? 5.649 12.833 -1.501 1.00 87.25 76 LEU A CA 1
ATOM 622 C C . LEU A 1 76 ? 5.802 11.913 -2.726 1.00 87.25 76 LEU A C 1
ATOM 624 O O . LEU A 1 76 ? 6.689 11.055 -2.724 1.00 87.25 76 LEU A O 1
ATOM 628 N N . CYS A 1 77 ? 4.935 12.049 -3.736 1.00 84.44 77 CYS A N 1
ATOM 629 C CA . CYS A 1 77 ? 4.847 11.166 -4.905 1.00 84.44 77 CYS A CA 1
ATOM 630 C C . CYS A 1 77 ? 5.402 11.808 -6.182 1.00 84.44 77 CYS A C 1
ATOM 632 O O . CYS A 1 77 ? 6.018 11.051 -6.969 1.00 84.44 77 CYS A O 1
#

Organism: NCBI:txid392030